Protein AF-A0A382SG36-F1 (afdb_monomer)

Radius of gyration: 17.16 Å; Cα contacts (8 Å, |Δi|>4): 14; chains: 1; bounding box: 25×34×49 Å

Organism: NCBI:txid408172

Secondary structure (DSSP, 8-state):
-HHHHGGGHHHHHHH-TTPPP-----SS---TTTTT-S----SSPPPS-SPPP-----PPP-----HHHHHH-

Mean predicted aligned error: 5.85 Å

Sequence (73 aa):
VFHQLAPLVGEFREAFPDITLDITSHDSIIDLLEHKTDIAIRIGDLSDSNLHARRLGKSKLHIVASPQYLEKY

Solvent-accessible surface area (backbone atoms only — not comparable to full-atom values): 5506 Å² total; per-residue (Å²): 111,63,84,72,47,63,78,50,51,61,63,47,42,71,76,37,72,89,58,83,87,85,86,84,88,74,95,64,94,71,61,45,80,83,67,75,48,93,78,88,89,81,88,78,85,80,70,97,61,100,67,91,82,78,89,87,81,82,86,83,88,75,94,82,77,58,69,70,61,64,73,74,104

InterPro domains:
  IPR005119 LysR, substrate-binding [PF03466] (3-71)
  IPR058163 LysR-type transcriptional regulator, proteobacterial-type [PTHR30537] (3-72)

Structure (mmCIF, N/CA/C/O backbone):
data_AF-A0A382SG36-F1
#
_entry.id   AF-A0A382SG36-F1
#
loop_
_atom_site.group_PDB
_atom_site.id
_atom_site.type_symbol
_atom_site.label_atom_id
_atom_site.label_alt_id
_atom_site.label_comp_id
_atom_site.label_asym_id
_atom_site.label_entity_id
_atom_site.label_seq_id
_atom_site.pdbx_PDB_ins_code
_atom_site.Cartn_x
_atom_site.Cartn_y
_atom_site.Cartn_z
_atom_site.occupancy
_atom_site.B_iso_or_equiv
_atom_site.auth_seq_id
_atom_site.auth_comp_id
_atom_site.auth_asym_id
_atom_site.auth_atom_id
_atom_site.pdbx_PDB_model_num
ATOM 1 N N . VAL A 1 1 ? -2.323 0.241 3.307 1.00 79.75 1 VAL A N 1
ATOM 2 C CA . VAL A 1 1 ? -2.684 -0.432 2.029 1.00 79.75 1 VAL A CA 1
ATOM 3 C C . VAL A 1 1 ? -1.785 -1.612 1.682 1.00 79.75 1 VAL A C 1
ATOM 5 O O . VAL A 1 1 ? -2.261 -2.517 1.015 1.00 79.75 1 VAL A O 1
ATOM 8 N N . PHE A 1 2 ? -0.532 -1.648 2.154 1.00 86.38 2 PHE A N 1
ATOM 9 C CA . PHE A 1 2 ? 0.442 -2.687 1.794 1.00 86.38 2 PHE A CA 1
ATOM 10 C C . PHE A 1 2 ? -0.073 -4.130 1.953 1.00 86.38 2 PHE A C 1
ATOM 12 O O . PHE A 1 2 ? 0.087 -4.933 1.041 1.00 86.38 2 PHE A O 1
ATOM 19 N N . HIS A 1 3 ? -0.792 -4.434 3.042 1.00 89.12 3 HIS A N 1
ATOM 20 C CA . HIS A 1 3 ? -1.383 -5.762 3.272 1.00 89.12 3 HIS A CA 1
ATOM 21 C C . HIS A 1 3 ? -2.375 -6.220 2.183 1.00 89.12 3 HIS A C 1
ATOM 23 O O . HIS A 1 3 ? -2.621 -7.413 2.064 1.00 89.12 3 HIS A O 1
ATOM 29 N N . GLN A 1 4 ? -2.955 -5.298 1.404 1.00 89.88 4 GLN A N 1
ATOM 30 C CA . GLN A 1 4 ? -3.847 -5.622 0.281 1.00 89.88 4 GLN A CA 1
ATOM 31 C C . GLN A 1 4 ? -3.067 -5.885 -1.010 1.00 89.88 4 GLN A C 1
ATOM 33 O O . GLN A 1 4 ? -3.549 -6.608 -1.872 1.00 89.88 4 GLN A O 1
ATOM 38 N N . LEU A 1 5 ? -1.875 -5.295 -1.148 1.00 91.38 5 LEU A N 1
ATOM 39 C CA . LEU A 1 5 ? -1.027 -5.439 -2.332 1.00 91.38 5 LEU A CA 1
ATOM 40 C C . LEU A 1 5 ? -0.143 -6.678 -2.244 1.00 91.38 5 LEU A C 1
ATOM 42 O O . LEU A 1 5 ? -0.007 -7.386 -3.233 1.00 91.38 5 LEU A O 1
ATOM 46 N N . ALA A 1 6 ? 0.429 -6.955 -1.068 1.00 93.06 6 ALA A N 1
ATOM 47 C CA . ALA A 1 6 ? 1.386 -8.042 -0.872 1.00 93.06 6 ALA A CA 1
ATOM 48 C C . ALA A 1 6 ? 0.912 -9.410 -1.413 1.00 93.06 6 ALA A C 1
ATOM 50 O O . ALA A 1 6 ? 1.712 -10.067 -2.079 1.00 93.06 6 ALA A O 1
ATOM 51 N N . PRO A 1 7 ? -0.360 -9.830 -1.236 1.00 95.50 7 PRO A N 1
ATOM 52 C CA . PRO A 1 7 ? -0.843 -11.096 -1.796 1.00 95.50 7 PRO A CA 1
ATOM 53 C C . PRO A 1 7 ? -0.881 -11.135 -3.332 1.00 95.50 7 PRO A C 1
ATOM 55 O O . PRO A 1 7 ? -0.792 -12.209 -3.911 1.00 95.50 7 PRO A O 1
ATOM 58 N N . LEU A 1 8 ? -0.998 -9.979 -3.995 1.00 94.94 8 LEU A N 1
ATOM 59 C CA . LEU A 1 8 ? -1.159 -9.862 -5.450 1.00 94.94 8 LEU A CA 1
ATOM 60 C C . LEU A 1 8 ? 0.181 -9.791 -6.199 1.00 94.94 8 LEU A C 1
ATOM 62 O O . LEU A 1 8 ? 0.220 -9.922 -7.421 1.00 94.94 8 LEU A O 1
ATOM 66 N N . VAL A 1 9 ? 1.288 -9.565 -5.483 1.00 94.69 9 VAL A N 1
ATOM 67 C CA . VAL A 1 9 ? 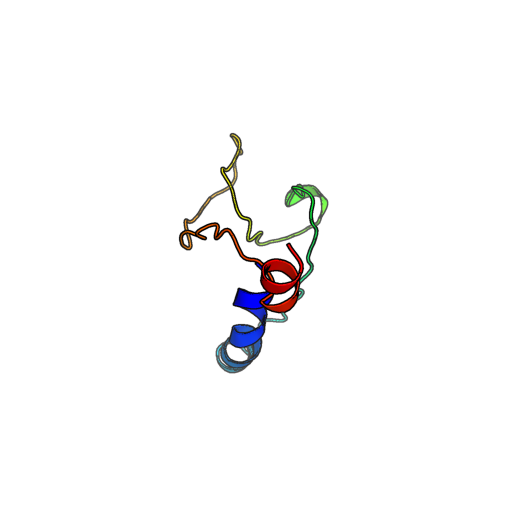2.618 -9.366 -6.084 1.00 94.69 9 VAL A CA 1
ATOM 68 C C . VAL A 1 9 ? 3.085 -10.606 -6.848 1.00 94.69 9 VAL A C 1
ATOM 70 O O . VAL A 1 9 ? 3.718 -10.464 -7.892 1.00 94.69 9 VAL A O 1
ATOM 73 N N . GLY A 1 10 ? 2.780 -11.807 -6.347 1.00 95.81 10 GLY A N 1
ATOM 74 C CA . GLY A 1 10 ? 3.157 -13.061 -7.004 1.00 95.81 10 GLY A CA 1
ATOM 75 C C . GLY A 1 10 ? 2.534 -13.181 -8.393 1.00 95.81 10 GLY A C 1
ATOM 76 O O . GLY A 1 10 ? 3.255 -13.200 -9.387 1.00 95.81 10 GLY A O 1
ATOM 77 N N . GLU A 1 11 ? 1.201 -13.152 -8.453 1.00 97.50 11 GLU A N 1
ATOM 78 C CA . GLU A 1 11 ? 0.440 -13.243 -9.707 1.00 97.50 11 GLU A CA 1
ATOM 79 C C . GLU A 1 11 ? 0.822 -12.134 -10.698 1.00 97.50 11 GLU A C 1
ATOM 81 O O . GLU A 1 11 ? 0.952 -12.379 -11.897 1.00 97.50 11 GLU A O 1
ATOM 86 N N . PHE A 1 12 ? 1.066 -10.913 -10.210 1.00 97.19 12 PHE A N 1
ATOM 87 C CA . PHE A 1 12 ? 1.487 -9.809 -11.070 1.00 97.19 12 PHE A CA 1
ATOM 88 C C . PHE A 1 12 ? 2.8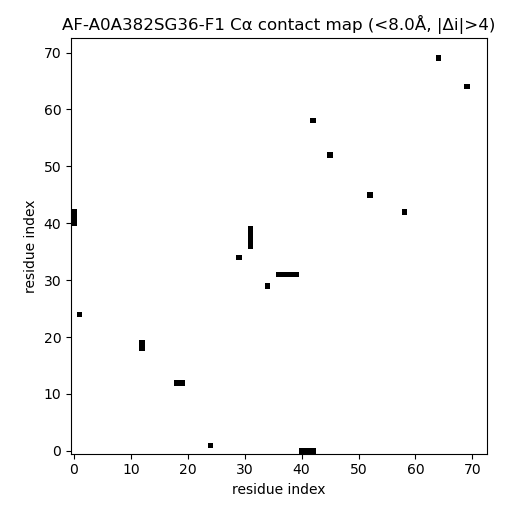49 -10.064 -11.726 1.00 97.19 12 PHE A C 1
ATOM 90 O O . PHE A 1 12 ? 3.009 -9.821 -12.920 1.00 97.19 12 PHE A O 1
ATOM 97 N N . ARG A 1 13 ? 3.834 -10.559 -10.968 1.00 96.56 13 ARG A N 1
ATOM 98 C CA . ARG A 1 13 ? 5.176 -10.841 -11.501 1.00 96.56 13 ARG A CA 1
ATOM 99 C C . ARG A 1 13 ? 5.167 -11.977 -12.518 1.00 96.56 13 ARG A C 1
ATOM 101 O O . ARG A 1 13 ? 5.948 -11.938 -13.459 1.00 96.56 13 ARG A O 1
ATOM 108 N N . GLU A 1 14 ? 4.295 -12.966 -12.337 1.00 97.56 14 GLU A N 1
ATOM 109 C CA . GLU A 1 14 ? 4.110 -14.044 -13.313 1.00 97.56 14 GLU A CA 1
ATOM 110 C C . GLU A 1 14 ? 3.460 -13.536 -14.605 1.00 97.56 14 GLU A C 1
ATOM 112 O O . GLU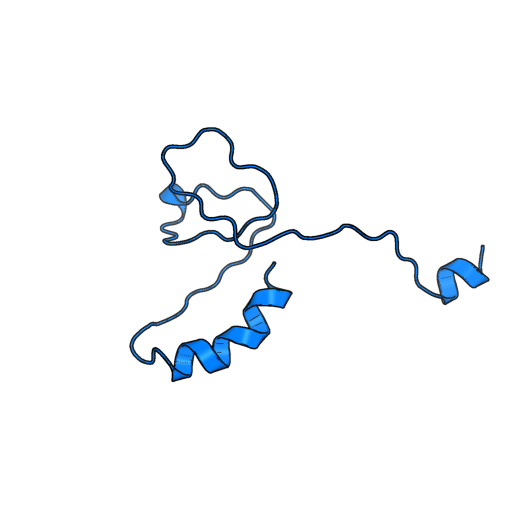 A 1 14 ? 3.898 -13.892 -15.697 1.00 97.56 14 GLU A O 1
ATOM 117 N N . ALA A 1 15 ? 2.448 -12.671 -14.491 1.00 98.25 15 ALA A N 1
ATOM 118 C CA . ALA A 1 15 ? 1.767 -12.086 -15.644 1.00 98.25 15 ALA A CA 1
ATOM 119 C C . ALA A 1 15 ? 2.638 -11.073 -16.412 1.00 98.25 15 ALA A C 1
ATOM 121 O O . ALA A 1 15 ? 2.480 -10.926 -17.625 1.00 98.25 15 ALA A O 1
ATOM 122 N N . PH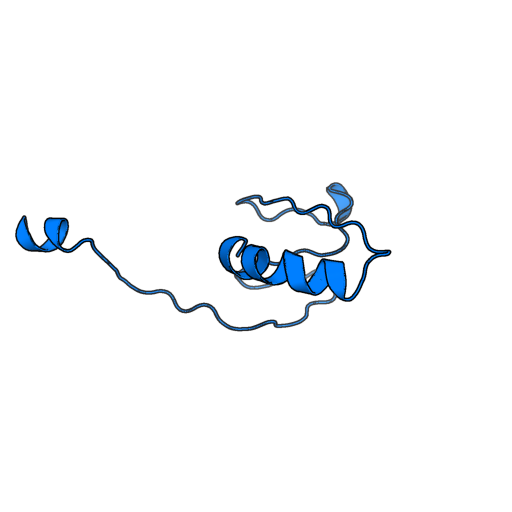E A 1 16 ? 3.549 -10.381 -15.719 1.00 97.81 16 PHE A N 1
ATOM 123 C CA . PHE A 1 16 ? 4.390 -9.317 -16.274 1.00 97.81 16 PHE A CA 1
ATOM 124 C C . PHE A 1 16 ? 5.867 -9.486 -15.864 1.00 97.81 16 PHE A C 1
ATOM 126 O O . PHE A 1 16 ? 6.383 -8.694 -15.071 1.00 97.81 16 PHE A O 1
ATOM 133 N N . PRO A 1 17 ? 6.573 -10.493 -16.408 1.00 97.00 17 PRO A N 1
ATOM 134 C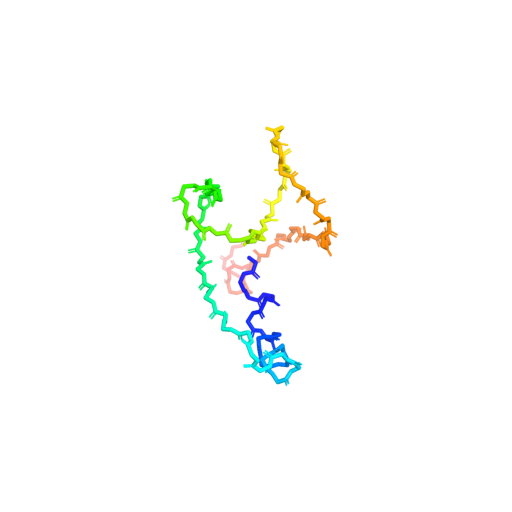 CA . PRO A 1 17 ? 7.928 -10.849 -15.975 1.00 97.00 17 PRO A CA 1
ATOM 135 C C . PRO A 1 17 ? 8.982 -9.774 -16.270 1.00 97.00 17 PRO A C 1
ATOM 137 O O . PRO A 1 17 ? 9.997 -9.706 -15.579 1.00 97.00 17 PRO A O 1
ATOM 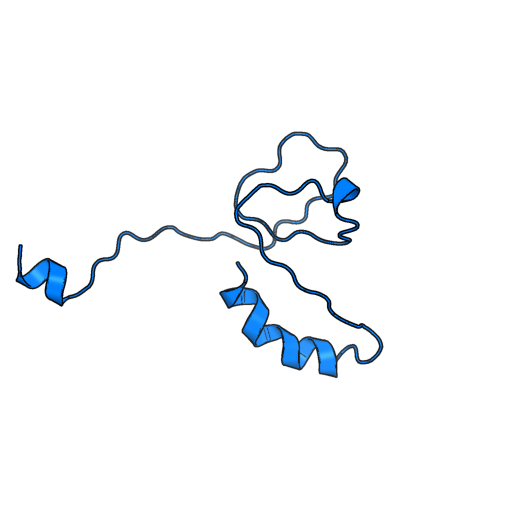140 N N . ASP A 1 18 ? 8.733 -8.912 -17.258 1.00 98.12 18 ASP A N 1
ATOM 141 C CA . ASP A 1 18 ? 9.645 -7.828 -17.641 1.00 98.12 18 ASP A CA 1
ATOM 142 C C . ASP A 1 18 ? 9.539 -6.599 -16.718 1.00 98.12 18 ASP A C 1
ATOM 144 O O . ASP A 1 18 ? 10.355 -5.679 -16.799 1.00 98.12 18 ASP A O 1
ATOM 148 N N . ILE A 1 19 ? 8.541 -6.562 -15.827 1.00 96.00 19 I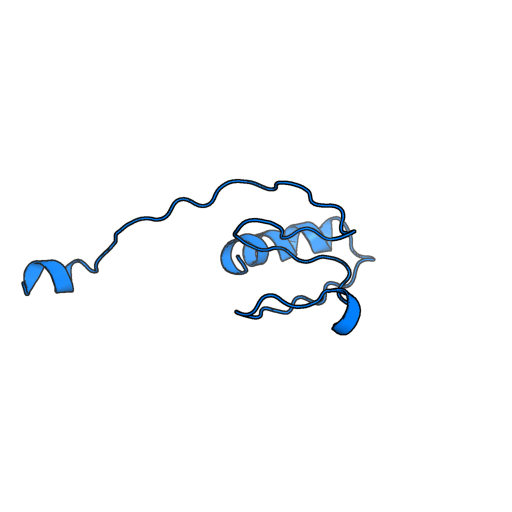LE A N 1
ATOM 149 C CA . ILE A 1 19 ? 8.343 -5.463 -14.882 1.00 96.00 19 ILE A CA 1
ATOM 150 C C . ILE A 1 19 ? 9.046 -5.792 -13.564 1.00 96.00 19 ILE A C 1
ATOM 152 O O . ILE A 1 19 ? 8.686 -6.729 -12.852 1.00 96.00 19 ILE A O 1
ATOM 156 N N . THR A 1 20 ? 10.016 -4.958 -13.188 1.00 94.25 20 THR A N 1
ATOM 157 C CA . THR A 1 20 ? 10.604 -4.992 -11.843 1.00 94.25 20 THR A CA 1
ATOM 158 C C . THR A 1 20 ? 9.797 -4.093 -10.915 1.00 94.25 20 THR A C 1
ATOM 160 O O . THR A 1 20 ? 9.679 -2.896 -11.156 1.00 94.25 20 THR A O 1
ATOM 163 N N . LEU A 1 21 ? 9.237 -4.671 -9.852 1.00 92.75 21 LEU A N 1
ATOM 164 C CA . LEU A 1 21 ? 8.502 -3.926 -8.834 1.00 92.75 21 LEU A CA 1
ATOM 165 C C . LEU A 1 21 ? 9.442 -3.465 -7.716 1.00 92.75 21 LEU A C 1
ATOM 167 O O . LEU A 1 21 ? 10.051 -4.299 -7.047 1.00 92.75 21 LEU A O 1
ATOM 171 N N . ASP A 1 22 ? 9.479 -2.156 -7.476 1.00 91.56 22 ASP A N 1
ATOM 172 C CA . ASP A 1 22 ? 9.989 -1.553 -6.243 1.00 91.56 22 ASP A CA 1
ATOM 173 C C . ASP A 1 22 ? 8.801 -0.978 -5.461 1.00 91.56 22 ASP A C 1
ATOM 175 O O . ASP A 1 22 ? 8.037 -0.160 -5.976 1.00 91.56 22 ASP A O 1
ATOM 179 N N . ILE A 1 23 ? 8.584 -1.470 -4.240 1.00 89.69 23 ILE A N 1
ATOM 180 C CA . ILE A 1 23 ? 7.433 -1.101 -3.414 1.00 89.69 23 ILE A CA 1
ATOM 181 C C . ILE A 1 23 ? 7.945 -0.577 -2.082 1.00 89.69 23 ILE A C 1
ATOM 183 O O . ILE A 1 23 ? 8.440 -1.332 -1.246 1.00 89.69 23 ILE A O 1
ATOM 187 N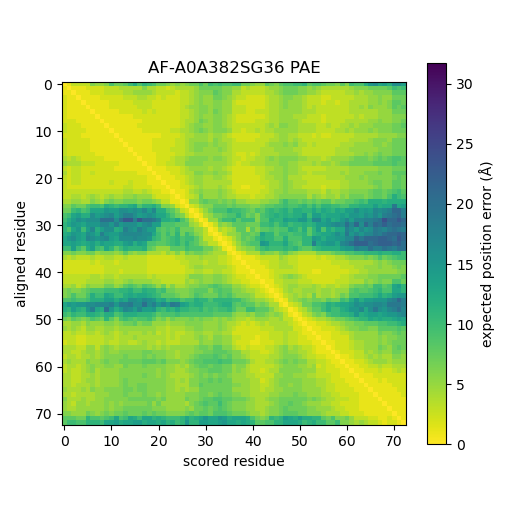 N . THR A 1 24 ? 7.724 0.711 -1.850 1.00 86.94 24 THR A N 1
ATOM 188 C CA . THR A 1 24 ? 8.002 1.364 -0.572 1.00 86.94 24 THR A CA 1
ATOM 189 C C . THR A 1 24 ? 6.697 1.763 0.116 1.00 86.94 24 THR A C 1
ATOM 191 O O . THR A 1 24 ? 5.672 2.002 -0.525 1.00 86.94 24 THR A O 1
ATOM 194 N N . SER A 1 25 ? 6.706 1.802 1.448 1.00 85.44 25 SER A N 1
ATOM 195 C CA . SER A 1 25 ? 5.557 2.218 2.257 1.00 85.44 25 SER A CA 1
ATOM 196 C C . SER A 1 25 ? 5.986 3.341 3.183 1.00 85.44 25 SER A C 1
ATOM 198 O O . SER A 1 25 ? 6.972 3.195 3.899 1.00 85.44 25 SER A O 1
ATOM 200 N N . HIS A 1 26 ? 5.224 4.430 3.190 1.00 79.56 26 HIS A N 1
ATOM 201 C CA . HIS A 1 26 ? 5.412 5.543 4.114 1.00 79.56 26 HIS A CA 1
ATOM 202 C C . HIS A 1 26 ? 4.056 5.952 4.690 1.00 79.56 26 HIS A C 1
ATOM 204 O O . HIS A 1 26 ? 3.029 5.827 4.018 1.00 79.56 26 HIS A O 1
ATOM 210 N N . ASP A 1 27 ? 4.063 6.443 5.928 1.00 72.19 27 ASP A N 1
ATOM 211 C CA . ASP A 1 27 ? 2.848 6.875 6.630 1.00 72.19 27 ASP A CA 1
ATOM 212 C C . ASP A 1 27 ? 2.472 8.338 6.333 1.00 72.19 27 ASP A C 1
ATOM 214 O O . ASP A 1 27 ? 1.360 8.771 6.636 1.00 72.19 27 ASP A O 1
ATOM 218 N N . SER A 1 28 ? 3.377 9.108 5.722 1.00 67.75 28 SER A N 1
ATOM 219 C CA . SER A 1 28 ? 3.146 10.488 5.291 1.00 67.75 28 SER A CA 1
ATOM 220 C C . SER A 1 28 ? 2.632 10.568 3.850 1.00 67.75 28 SER A C 1
ATOM 222 O O . SER A 1 28 ? 2.849 9.675 3.030 1.00 67.75 28 SER A O 1
ATOM 224 N N . ILE A 1 29 ? 1.954 11.674 3.521 1.00 63.50 29 ILE A N 1
ATOM 225 C CA . ILE A 1 29 ? 1.670 12.021 2.124 1.00 63.50 29 ILE A CA 1
ATOM 226 C C . ILE A 1 29 ? 3.010 12.353 1.470 1.00 63.50 29 ILE A C 1
ATOM 228 O O . I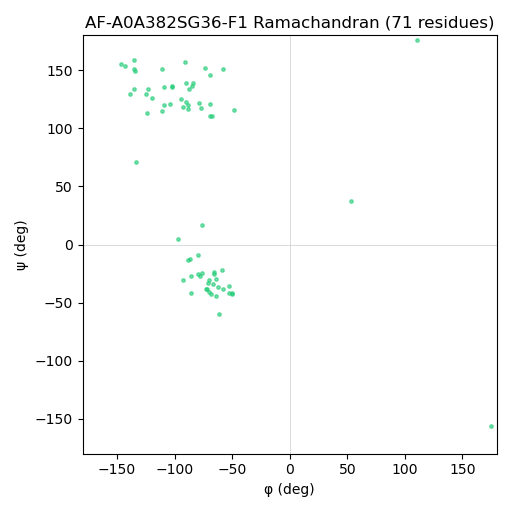LE A 1 29 ? 3.630 13.358 1.806 1.00 63.50 29 ILE A O 1
ATOM 232 N N . ILE A 1 30 ? 3.456 11.483 0.571 1.00 62.34 30 ILE A N 1
ATOM 233 C CA . ILE A 1 30 ? 4.693 11.662 -0.182 1.00 62.34 30 ILE A CA 1
ATOM 234 C C . ILE A 1 30 ? 4.390 12.466 -1.446 1.00 62.34 30 ILE A C 1
ATOM 236 O O . ILE A 1 30 ? 3.442 12.135 -2.167 1.00 62.34 30 ILE A O 1
ATOM 240 N N . ASP A 1 31 ? 5.208 13.476 -1.745 1.00 65.44 31 ASP A N 1
ATOM 241 C CA . ASP A 1 31 ? 5.241 14.055 -3.085 1.00 65.44 31 ASP A CA 1
ATOM 242 C C . ASP A 1 31 ? 5.862 13.035 -4.056 1.00 65.44 31 ASP A C 1
ATOM 244 O O . ASP A 1 31 ? 7.049 12.709 -3.994 1.00 65.44 31 ASP A O 1
ATOM 248 N N . LEU A 1 32 ? 5.028 12.503 -4.951 1.00 63.97 32 LEU A N 1
ATOM 249 C CA . LEU A 1 32 ? 5.425 11.553 -5.992 1.00 63.97 32 LEU A CA 1
ATOM 250 C C . LEU A 1 32 ? 6.604 12.061 -6.835 1.00 63.97 32 LEU A C 1
ATOM 252 O O . LEU A 1 32 ? 7.458 11.266 -7.233 1.00 63.97 32 LEU A O 1
ATOM 256 N N . LEU A 1 33 ? 6.651 13.375 -7.088 1.00 61.72 33 LEU A N 1
ATOM 257 C CA . LEU A 1 33 ? 7.666 14.008 -7.925 1.00 61.72 33 LEU A CA 1
ATOM 258 C C . LEU A 1 33 ? 9.027 14.048 -7.228 1.00 61.72 33 LEU A C 1
ATOM 260 O O . LEU A 1 33 ? 10.050 13.825 -7.874 1.00 61.72 33 LEU A O 1
ATOM 264 N N . GLU A 1 34 ? 9.048 14.283 -5.916 1.00 64.94 34 GLU A N 1
ATOM 265 C CA . GLU A 1 34 ? 10.287 14.348 -5.136 1.00 64.94 34 GLU A CA 1
ATOM 266 C C . GLU A 1 34 ? 10.931 12.960 -4.975 1.00 64.94 34 GLU A C 1
ATOM 268 O O . GLU A 1 34 ? 12.155 12.823 -5.003 1.00 64.94 34 GLU A O 1
ATOM 273 N N . HIS A 1 35 ? 10.111 11.907 -4.901 1.00 63.03 35 HIS A N 1
ATOM 274 C CA . HIS A 1 35 ? 10.572 10.544 -4.628 1.00 63.03 35 HIS A CA 1
ATOM 275 C C . HIS A 1 35 ? 10.776 9.661 -5.866 1.00 63.03 35 HIS A C 1
ATOM 277 O O . HIS A 1 35 ? 11.119 8.490 -5.713 1.00 63.03 35 HIS A O 1
ATOM 283 N N . LYS A 1 36 ? 10.623 10.208 -7.084 1.00 72.94 36 LYS A N 1
ATOM 284 C CA . LYS A 1 36 ? 10.710 9.450 -8.352 1.00 72.94 36 LYS A CA 1
ATOM 285 C C . LYS A 1 36 ? 9.782 8.228 -8.368 1.00 72.94 36 LYS A C 1
ATOM 287 O O . LYS A 1 36 ? 10.143 7.168 -8.870 1.00 72.94 36 LYS A O 1
ATOM 292 N N . THR A 1 37 ? 8.598 8.382 -7.789 1.00 82.62 37 THR A N 1
ATOM 293 C CA . THR A 1 37 ? 7.610 7.311 -7.696 1.00 82.62 37 THR A CA 1
ATOM 294 C C . THR A 1 37 ? 6.645 7.421 -8.868 1.00 82.62 37 THR A C 1
ATOM 296 O O . THR A 1 37 ? 6.000 8.454 -9.040 1.00 82.62 37 THR A O 1
ATOM 299 N N . ASP A 1 38 ? 6.486 6.345 -9.638 1.00 87.69 38 ASP A N 1
ATOM 300 C CA . ASP A 1 38 ? 5.563 6.340 -10.780 1.00 87.69 38 ASP A CA 1
ATOM 301 C C . ASP A 1 38 ? 4.091 6.301 -10.337 1.00 87.69 38 ASP A C 1
ATOM 303 O O . ASP A 1 38 ? 3.225 6.939 -10.937 1.00 87.69 38 ASP A O 1
ATOM 307 N N . ILE A 1 39 ? 3.786 5.536 -9.279 1.00 89.00 39 ILE A N 1
ATOM 308 C CA . ILE A 1 39 ? 2.422 5.304 -8.785 1.00 89.00 39 ILE A CA 1
ATOM 309 C C . ILE A 1 39 ? 2.387 5.348 -7.253 1.00 89.00 39 ILE A C 1
ATOM 311 O O . ILE A 1 39 ? 3.104 4.605 -6.587 1.00 89.00 39 ILE A O 1
ATOM 315 N N . ALA A 1 40 ? 1.464 6.134 -6.687 1.00 88.25 40 ALA A N 1
ATOM 316 C CA . ALA A 1 40 ? 1.108 6.069 -5.267 1.00 88.25 40 ALA A CA 1
ATOM 317 C C . ALA A 1 40 ? -0.287 5.477 -5.075 1.00 88.25 40 ALA A C 1
ATOM 319 O O . ALA A 1 40 ? -1.260 5.885 -5.712 1.00 88.25 40 ALA A O 1
ATOM 320 N N . ILE A 1 41 ? -0.395 4.569 -4.107 1.00 89.25 41 ILE A N 1
ATOM 321 C CA . ILE A 1 41 ? -1.665 4.037 -3.618 1.00 89.25 41 ILE A CA 1
ATOM 322 C C . ILE A 1 41 ? -1.868 4.564 -2.201 1.00 89.25 41 ILE A C 1
ATOM 324 O O . ILE A 1 41 ? -1.121 4.218 -1.289 1.00 89.25 41 ILE A O 1
ATOM 328 N N . ARG A 1 42 ? -2.893 5.396 -2.006 1.00 84.56 42 ARG A N 1
ATOM 329 C CA . ARG A 1 42 ? -3.177 6.052 -0.721 1.00 84.56 42 ARG A CA 1
ATOM 330 C C . ARG A 1 42 ? -4.656 5.995 -0.352 1.00 84.56 42 ARG A C 1
ATOM 332 O O . ARG A 1 42 ? -5.515 5.802 -1.211 1.00 84.56 42 ARG A O 1
ATOM 339 N N . ILE A 1 43 ? -4.937 6.148 0.940 1.00 87.12 43 ILE A N 1
ATOM 340 C CA . ILE A 1 43 ? -6.291 6.272 1.494 1.00 87.12 43 ILE A CA 1
ATOM 341 C C . ILE A 1 43 ? -6.542 7.748 1.793 1.00 87.12 43 ILE A C 1
ATOM 343 O O . ILE A 1 43 ? -5.679 8.406 2.365 1.00 87.12 43 ILE A O 1
ATOM 347 N N . GLY A 1 44 ? -7.727 8.240 1.441 1.00 83.19 44 GLY A N 1
ATOM 348 C CA . GLY A 1 44 ? -8.128 9.627 1.665 1.00 83.19 44 GLY A CA 1
ATOM 349 C C . GLY A 1 44 ? -8.239 10.424 0.373 1.00 83.19 44 GLY A C 1
ATOM 350 O O . GLY A 1 44 ? -7.964 9.924 -0.723 1.00 83.19 44 GLY A O 1
ATOM 351 N N . ASP A 1 45 ? -8.683 11.666 0.517 1.00 76.56 45 ASP A N 1
ATOM 352 C CA . ASP A 1 45 ? -8.936 12.545 -0.615 1.00 76.56 45 ASP A CA 1
ATOM 353 C C . ASP A 1 45 ? -7.630 13.038 -1.246 1.00 76.56 45 ASP A C 1
ATOM 355 O O . ASP A 1 45 ? -6.557 13.083 -0.631 1.00 76.56 45 ASP A O 1
ATOM 359 N N . LEU A 1 46 ? -7.682 13.326 -2.544 1.00 76.00 46 LEU A N 1
ATOM 360 C CA . LEU A 1 46 ? -6.593 14.003 -3.244 1.00 76.00 46 LEU A CA 1
ATOM 361 C C . LEU A 1 46 ? -6.827 15.495 -3.123 1.00 76.00 46 LEU A C 1
ATOM 363 O O . LEU A 1 46 ? -7.838 15.988 -3.606 1.00 76.00 46 LEU A O 1
ATOM 367 N N . SER A 1 47 ? -5.904 16.181 -2.448 1.00 69.69 47 SER A N 1
ATOM 368 C CA . SER A 1 47 ? -5.805 17.634 -2.536 1.00 69.69 47 SER A CA 1
ATOM 369 C C . SER A 1 47 ? -5.586 18.030 -3.991 1.00 69.69 47 SER A C 1
ATOM 371 O O . SER A 1 47 ? -4.989 17.253 -4.744 1.00 69.69 47 SER A O 1
ATOM 373 N N . ASP A 1 48 ? -6.036 19.225 -4.372 1.00 65.62 48 ASP A N 1
ATOM 374 C CA . ASP A 1 48 ? -5.848 19.734 -5.729 1.00 65.62 48 ASP A CA 1
ATOM 375 C C . ASP A 1 48 ? -4.390 19.560 -6.162 1.00 65.62 48 ASP A C 1
ATOM 377 O O . ASP A 1 48 ? -3.453 20.082 -5.556 1.00 65.62 48 ASP A O 1
ATOM 381 N N . SER A 1 49 ? -4.205 18.729 -7.181 1.00 70.50 49 SER A N 1
ATOM 382 C CA . SER A 1 49 ? -2.912 18.402 -7.759 1.00 70.50 49 SER A CA 1
ATOM 383 C C . SER A 1 49 ? -3.103 18.175 -9.250 1.00 70.50 49 SER A C 1
ATOM 385 O O . SER A 1 49 ? -4.178 17.781 -9.699 1.00 70.50 49 SER A O 1
ATOM 387 N N . ASN A 1 50 ? -2.038 18.368 -10.023 1.00 75.81 50 ASN A N 1
ATOM 388 C CA . ASN A 1 50 ? -2.031 18.048 -11.452 1.00 75.81 50 ASN A CA 1
ATOM 389 C C . ASN A 1 50 ? -1.912 16.530 -11.716 1.00 75.81 50 ASN A C 1
ATOM 391 O O . ASN A 1 50 ? -1.535 16.120 -12.810 1.00 75.81 50 ASN A O 1
ATOM 395 N N . LEU A 1 51 ? -2.179 15.688 -10.711 1.00 80.94 51 LEU A N 1
ATOM 396 C CA . LEU A 1 51 ? -2.026 14.240 -10.787 1.00 80.94 51 LEU A CA 1
ATOM 397 C C . LEU A 1 51 ? -3.318 13.578 -11.263 1.00 80.94 51 LEU A C 1
ATOM 399 O O . LEU A 1 51 ? -4.419 13.895 -10.810 1.00 80.94 51 LEU A O 1
ATOM 403 N N . HIS A 1 52 ? -3.177 12.576 -12.127 1.00 85.25 52 HIS A N 1
ATOM 404 C CA . HIS A 1 52 ? -4.298 11.733 -12.518 1.00 85.25 52 HIS A CA 1
ATOM 405 C C . HIS A 1 52 ? -4.621 10.722 -11.417 1.00 85.25 52 HIS A C 1
ATOM 407 O O . HIS A 1 52 ? -3.819 9.848 -11.090 1.00 85.25 52 HIS A O 1
ATOM 413 N N . ALA A 1 53 ? -5.830 10.815 -10.866 1.00 88.06 53 ALA A N 1
ATOM 414 C CA . ALA A 1 53 ? -6.311 9.909 -9.833 1.00 88.06 53 ALA A CA 1
ATOM 415 C C . ALA A 1 53 ? -7.275 8.867 -10.400 1.00 88.06 53 ALA A C 1
ATOM 417 O O . ALA A 1 53 ? -8.224 9.198 -11.113 1.00 88.06 53 ALA A O 1
ATOM 418 N N . ARG A 1 54 ? -7.097 7.605 -9.997 1.00 90.31 54 ARG A N 1
ATOM 419 C CA . ARG A 1 54 ? -8.075 6.539 -10.229 1.00 90.31 54 ARG A CA 1
ATOM 420 C C . ARG A 1 54 ? -8.557 5.972 -8.902 1.00 90.31 54 ARG A C 1
ATOM 422 O O . ARG A 1 54 ? -7.767 5.513 -8.082 1.00 90.31 54 ARG A O 1
ATOM 429 N N . ARG A 1 55 ? -9.876 5.950 -8.706 1.00 90.56 55 ARG A N 1
ATOM 430 C CA . ARG A 1 55 ? -10.485 5.299 -7.542 1.00 90.56 55 ARG A CA 1
ATOM 431 C C . ARG A 1 55 ? -10.332 3.778 -7.651 1.00 90.56 55 ARG A C 1
ATOM 433 O O . ARG A 1 55 ? -10.858 3.186 -8.588 1.00 90.56 55 ARG A O 1
ATOM 440 N N . LEU A 1 56 ? -9.676 3.160 -6.667 1.00 92.19 56 LEU A N 1
ATOM 441 C CA . LEU A 1 56 ? -9.527 1.697 -6.578 1.00 92.19 56 LEU A CA 1
ATOM 442 C C . LEU A 1 56 ? -10.625 1.032 -5.739 1.00 92.19 56 LEU A C 1
ATOM 444 O O . LEU A 1 56 ? -11.008 -0.101 -6.001 1.00 92.19 56 LEU A O 1
ATOM 448 N N . GLY A 1 57 ? -11.161 1.733 -4.736 1.00 91.19 57 GLY A N 1
ATOM 449 C CA . GLY A 1 57 ? -12.171 1.160 -3.853 1.00 91.19 57 GLY A CA 1
ATOM 450 C C . GLY A 1 57 ? -12.575 2.072 -2.699 1.00 91.19 57 GLY A C 1
ATOM 451 O O . GLY A 1 57 ? -12.478 3.301 -2.781 1.00 91.19 57 GLY A O 1
ATOM 452 N N . LYS A 1 58 ? -13.078 1.451 -1.630 1.00 90.44 58 LYS A N 1
ATOM 453 C CA . LYS A 1 58 ? -13.405 2.080 -0.344 1.00 90.44 58 LYS A CA 1
ATOM 454 C C . LYS A 1 58 ? -12.877 1.180 0.773 1.00 90.44 58 LYS A C 1
ATOM 456 O O . LYS A 1 58 ? -13.130 -0.019 0.741 1.00 90.44 58 LYS A O 1
ATOM 461 N N . SER A 1 59 ? -12.211 1.761 1.766 1.00 87.50 59 SER A N 1
ATOM 462 C CA . SER A 1 59 ? -11.828 1.063 2.997 1.00 87.50 59 SER A CA 1
ATOM 463 C C . SER A 1 59 ? -12.771 1.497 4.112 1.00 87.50 59 SER A C 1
ATOM 465 O O . SER A 1 59 ? -12.864 2.690 4.395 1.00 87.50 59 SER A O 1
ATOM 467 N N . LYS A 1 60 ? -13.499 0.557 4.720 1.00 89.50 60 LYS A N 1
ATOM 468 C CA . LYS A 1 60 ? -14.357 0.857 5.874 1.00 89.50 60 LYS A CA 1
ATOM 469 C C . LYS A 1 60 ? -13.521 0.833 7.149 1.00 89.50 60 LYS A C 1
ATOM 471 O O . LYS A 1 60 ? -12.671 -0.038 7.313 1.00 89.50 60 LYS A O 1
ATOM 476 N N . LEU A 1 61 ? -13.774 1.785 8.040 1.00 91.06 61 LEU A N 1
ATOM 477 C CA . LEU A 1 61 ? -13.238 1.754 9.395 1.00 91.06 61 LEU A CA 1
ATOM 478 C C . LEU A 1 61 ? -14.161 0.913 10.274 1.00 91.06 61 LEU A C 1
ATOM 480 O O . LEU A 1 61 ? -15.384 1.042 10.201 1.00 91.06 61 LEU A O 1
ATOM 484 N N . HIS A 1 62 ? -13.560 0.062 11.097 1.00 94.19 62 HIS A N 1
ATOM 485 C CA . HIS A 1 62 ? -14.255 -0.773 12.065 1.00 94.19 62 HIS A CA 1
ATOM 486 C C . HIS A 1 62 ? -13.698 -0.479 13.454 1.00 94.19 62 HIS A C 1
ATOM 488 O O . HIS A 1 62 ? -12.482 -0.427 13.634 1.00 94.19 62 HIS A O 1
ATOM 494 N N . ILE A 1 63 ? -14.587 -0.300 14.429 1.00 96.19 63 ILE A N 1
ATOM 495 C CA . ILE A 1 63 ? -14.203 -0.300 15.840 1.00 96.19 63 ILE A CA 1
ATOM 496 C C . ILE A 1 63 ? -14.034 -1.761 16.238 1.00 96.19 63 ILE A C 1
ATOM 498 O O . ILE A 1 63 ? -14.955 -2.560 16.075 1.00 96.19 63 ILE A O 1
ATOM 502 N N . VAL A 1 64 ? -12.845 -2.110 16.712 1.00 96.75 64 VAL A N 1
ATOM 503 C CA . VAL A 1 64 ? -12.485 -3.475 17.097 1.00 96.75 64 VAL A CA 1
ATOM 504 C C . VAL A 1 64 ? -11.739 -3.444 18.424 1.00 96.75 64 VAL A C 1
ATOM 506 O O . VAL A 1 64 ? -11.065 -2.466 18.742 1.00 96.75 64 VAL A O 1
ATOM 509 N N . ALA A 1 65 ? -11.852 -4.524 19.187 1.00 97.50 65 ALA A N 1
ATOM 510 C CA . ALA A 1 65 ? -11.097 -4.751 20.410 1.00 97.50 65 ALA A CA 1
ATOM 511 C C . ALA A 1 65 ? -10.755 -6.241 20.509 1.00 97.50 65 ALA A C 1
ATOM 513 O O . ALA A 1 65 ? -11.460 -7.079 19.942 1.00 97.50 65 ALA A O 1
ATOM 514 N N . SER A 1 66 ? -9.670 -6.580 21.208 1.00 98.06 66 SER A N 1
ATOM 515 C CA . SER A 1 66 ? -9.381 -7.984 21.499 1.00 98.06 66 SER A CA 1
ATOM 516 C C . SER A 1 66 ? -10.410 -8.533 22.497 1.00 98.06 66 SER A C 1
ATOM 518 O O . SER A 1 66 ? -10.834 -7.794 23.390 1.00 98.06 66 SER A O 1
ATOM 520 N N . PRO A 1 67 ? -10.795 -9.818 22.404 1.00 98.12 67 PRO A N 1
ATOM 521 C CA . PRO A 1 67 ? -11.726 -10.420 23.361 1.00 98.12 67 PRO A CA 1
ATOM 522 C C . PRO A 1 67 ? -11.276 -10.230 24.816 1.00 98.12 67 PRO A C 1
ATOM 524 O O . PRO A 1 67 ? -12.059 -9.818 25.663 1.00 98.12 67 PRO A O 1
ATOM 527 N N . GLN A 1 68 ? -9.976 -10.390 25.076 1.00 98.31 68 GLN A N 1
ATOM 528 C CA . GLN A 1 68 ? -9.393 -10.241 26.411 1.00 98.31 68 GLN A CA 1
ATOM 529 C C . GLN A 1 68 ? -9.506 -8.813 26.964 1.00 98.31 68 GLN A C 1
ATOM 531 O O . GLN A 1 68 ? -9.556 -8.626 28.176 1.00 98.31 68 GLN A O 1
ATOM 536 N N . TYR A 1 69 ? -9.521 -7.793 26.097 1.00 97.94 69 TYR A N 1
ATOM 537 C CA . TYR A 1 69 ? -9.720 -6.408 26.524 1.00 97.94 69 TYR A CA 1
ATOM 538 C C . TYR A 1 69 ? -11.158 -6.177 27.007 1.00 97.94 69 TYR A C 1
ATOM 540 O O . TYR A 1 69 ? -11.345 -5.519 28.024 1.00 97.94 69 TYR A O 1
ATOM 548 N N . LEU A 1 70 ? -12.139 -6.758 26.308 1.00 98.12 70 LEU A N 1
ATOM 549 C CA . LEU A 1 70 ? -13.569 -6.641 26.620 1.00 98.12 70 LEU A CA 1
ATOM 550 C C . LEU A 1 70 ? -14.010 -7.502 27.811 1.00 98.12 70 LEU A C 1
ATOM 552 O O . LEU A 1 70 ? -15.022 -7.221 28.430 1.00 98.12 70 LEU A O 1
ATOM 556 N N . GLU A 1 71 ? -13.290 -8.578 28.124 1.00 97.88 71 GLU A N 1
ATOM 557 C CA . GLU A 1 71 ? -13.568 -9.384 29.324 1.00 97.88 71 GLU A CA 1
ATOM 558 C C . GLU A 1 71 ? -13.024 -8.729 30.600 1.00 97.88 71 GLU A C 1
ATOM 560 O O . GLU A 1 71 ? -13.535 -8.963 31.695 1.00 97.88 71 GLU A O 1
ATOM 565 N N . LYS A 1 72 ? -11.963 -7.925 30.472 1.00 96.75 72 LYS A N 1
ATOM 566 C CA . LYS A 1 72 ? -11.297 -7.265 31.600 1.00 96.75 72 LYS A CA 1
ATOM 567 C C . LYS A 1 72 ? -12.035 -6.008 32.085 1.00 96.75 72 LYS A C 1
ATOM 569 O O . LYS A 1 72 ? -11.839 -5.626 33.242 1.00 96.75 72 LYS A O 1
ATOM 574 N N . TYR A 1 73 ? -12.817 -5.361 31.221 1.00 92.50 73 TYR A N 1
ATOM 575 C CA . TYR A 1 73 ? -13.472 -4.067 31.448 1.00 92.50 73 TYR A CA 1
ATOM 576 C C . TYR A 1 73 ? -14.895 -4.071 30.903 1.00 92.50 73 TYR A C 1
ATOM 578 O O . TYR A 1 73 ? -15.761 -3.457 31.563 1.00 92.50 73 TYR A O 1
#

Foldseek 3Di:
DVVVCVVCVVVVCVVPVVDDDDDDDDPDDDDCVVVVHPDDDDDDDDDDDPDDDDDPDDDDDDDDDDPVVVVVD

pLDDT: mean 86.71, std 11.07, range [61.72, 98.31]